Protein AF-A0A955INU6-F1 (afdb_monomer)

Foldseek 3Di:
DDDDDPPPPDDPDPPVPDDDPVNDPPPDPDDPDPVVVVVVVVVVVVVVVVVVVVVVVVVVVVVVVVVCCVVVVVPVVVCVVVVVVVVVVCCLQVDPWDDPDPPDIRDHPVRVVVVVVVVVVVD

Secondary structure (DSSP, 8-state):
-----------S--GGG---TTS----------HHHHHHHHHHHHHHHHHHHHHHHHHHHHHHHHHHHHHHTT-THHHHHHHHHHHHHHHHHHSS--EESSSS-EE--HHHHHHHHHHHHHT-

Radius of gyration: 44.36 Å; Cα contacts (8 Å, |Δi|>4): 28; chains: 1; bounding box: 90×86×99 Å

pLDDT: mean 70.66, std 16.94, range [36.72, 97.5]

Solvent-accessible surface area (backbone atoms only — not comparable to full-atom values): 7663 Å² total; per-residue (Å²): 140,78,91,80,83,79,82,76,89,74,76,93,79,62,72,90,75,58,74,54,98,78,55,75,73,84,85,68,75,76,80,84,53,64,67,61,52,52,53,51,52,52,50,53,50,52,52,53,52,50,52,50,52,52,47,51,54,50,48,52,51,53,49,53,52,49,50,50,35,58,72,70,63,52,54,50,87,68,37,50,69,51,50,51,46,50,54,50,51,48,58,68,34,68,47,76,73,42,73,79,53,100,87,44,69,48,70,18,52,64,62,51,48,53,53,51,52,52,62,62,72,74,110

Structure (mmCIF, N/CA/C/O backbone):
data_AF-A0A955INU6-F1
#
_entry.id   AF-A0A955INU6-F1
#
loop_
_atom_site.group_PDB
_atom_site.id
_atom_site.type_symbol
_atom_site.label_atom_id
_atom_site.label_alt_id
_atom_site.label_comp_id
_atom_site.label_asym_id
_atom_site.label_entity_id
_atom_site.label_seq_id
_atom_site.pdbx_PDB_ins_code
_atom_site.Cartn_x
_atom_site.Cartn_y
_atom_site.Cartn_z
_atom_site.occupancy
_atom_site.B_iso_or_equiv
_atom_site.auth_seq_id
_atom_site.auth_comp_id
_atom_site.auth_asym_id
_atom_site.auth_atom_id
_atom_site.pdbx_PDB_model_num
ATOM 1 N N . MET A 1 1 ? 37.915 71.929 -56.904 1.00 39.12 1 MET A N 1
ATOM 2 C CA . MET A 1 1 ? 36.498 71.712 -57.283 1.00 39.12 1 MET A CA 1
ATOM 3 C C . MET A 1 1 ? 36.412 70.322 -57.883 1.00 39.12 1 MET A C 1
ATOM 5 O O . MET A 1 1 ? 37.183 70.073 -58.790 1.00 39.12 1 MET A O 1
ATOM 9 N N . MET A 1 2 ? 35.619 69.360 -57.429 1.00 37.72 2 MET A N 1
ATOM 10 C CA . MET A 1 2 ? 34.566 69.300 -56.415 1.00 37.72 2 MET A CA 1
ATOM 11 C C . MET A 1 2 ? 34.681 67.928 -55.733 1.00 37.72 2 MET A C 1
ATOM 13 O O . MET A 1 2 ? 34.894 66.924 -56.405 1.00 37.72 2 MET A O 1
ATOM 17 N N . MET A 1 3 ? 34.557 67.906 -54.406 1.00 40.44 3 MET A N 1
ATOM 18 C CA . MET A 1 3 ? 34.288 66.695 -53.635 1.00 40.44 3 MET A CA 1
ATOM 19 C C . MET A 1 3 ? 32.858 66.241 -53.952 1.00 40.44 3 MET A C 1
ATOM 21 O O . MET A 1 3 ? 31.938 67.045 -53.817 1.00 40.44 3 MET A O 1
ATOM 25 N N . SER A 1 4 ? 32.672 64.980 -54.341 1.00 39.75 4 SER A N 1
ATOM 26 C CA . SER A 1 4 ? 31.367 64.322 -54.269 1.00 39.75 4 SER A CA 1
ATOM 27 C C . SER A 1 4 ? 31.479 63.233 -53.217 1.00 39.75 4 SER A C 1
ATOM 29 O O . SER A 1 4 ? 32.146 62.219 -53.417 1.0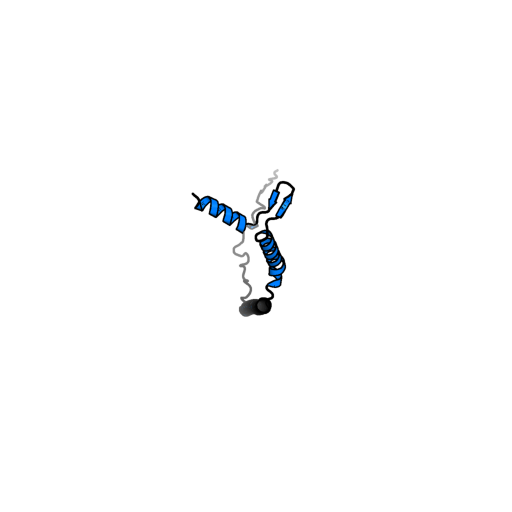0 39.75 4 SER A O 1
ATOM 31 N N . ALA A 1 5 ? 30.910 63.516 -52.050 1.00 48.31 5 ALA A N 1
ATOM 32 C CA . ALA A 1 5 ? 30.707 62.540 -51.004 1.00 48.31 5 ALA A CA 1
ATOM 33 C C . ALA A 1 5 ? 29.534 61.649 -51.423 1.00 48.31 5 ALA A C 1
ATOM 35 O O . ALA A 1 5 ? 28.376 62.056 -51.333 1.00 48.31 5 ALA A O 1
ATOM 36 N N . GLU A 1 6 ? 29.826 60.439 -51.893 1.00 41.62 6 GLU A N 1
ATOM 37 C CA . GLU A 1 6 ? 28.806 59.403 -52.008 1.00 41.62 6 GLU A CA 1
ATOM 38 C C . GLU A 1 6 ? 28.564 58.804 -50.622 1.00 41.62 6 GLU A C 1
ATOM 40 O O . GLU A 1 6 ? 29.267 57.913 -50.144 1.00 41.62 6 GLU A O 1
ATOM 45 N N . HIS A 1 7 ? 27.543 59.342 -49.958 1.00 48.81 7 HIS A N 1
ATOM 46 C CA . HIS A 1 7 ? 26.860 58.687 -48.853 1.00 48.81 7 HIS A CA 1
ATOM 47 C C . HIS A 1 7 ? 26.129 57.446 -49.380 1.00 48.81 7 HIS A C 1
ATOM 49 O O . HIS A 1 7 ? 24.943 57.483 -49.701 1.00 48.81 7 HIS A O 1
ATOM 55 N N . GLY A 1 8 ? 26.850 56.329 -49.460 1.00 36.72 8 GLY A N 1
ATOM 56 C CA . GLY A 1 8 ? 26.266 55.005 -49.625 1.00 36.72 8 GLY A CA 1
ATOM 57 C C . GLY A 1 8 ? 25.732 54.491 -48.292 1.00 36.72 8 GLY A C 1
ATOM 58 O O . GLY A 1 8 ? 26.416 53.757 -47.585 1.00 36.72 8 GLY A O 1
ATOM 59 N N . HIS A 1 9 ? 24.505 54.875 -47.937 1.00 50.53 9 HIS A N 1
ATOM 60 C CA . HIS A 1 9 ? 23.716 54.124 -46.963 1.00 50.53 9 HIS A CA 1
ATOM 61 C C . HIS A 1 9 ? 23.392 52.754 -47.570 1.00 50.53 9 HIS A C 1
ATOM 63 O O . HIS A 1 9 ? 22.546 52.649 -48.453 1.00 50.53 9 HIS A O 1
ATOM 69 N N . GLY A 1 10 ? 24.084 51.711 -47.117 1.00 40.97 10 GLY A N 1
ATOM 70 C CA . GLY A 1 10 ? 23.927 50.355 -47.637 1.00 40.97 10 GLY A CA 1
ATOM 71 C C . GLY A 1 10 ? 24.031 49.303 -46.543 1.00 40.97 10 GLY A C 1
ATOM 72 O O . GLY A 1 10 ? 24.990 48.549 -46.515 1.00 40.97 10 GLY A O 1
ATOM 73 N N . GLY A 1 11 ? 23.051 49.293 -45.636 1.00 41.78 11 GLY A N 1
ATOM 74 C CA . GLY A 1 11 ? 22.561 48.091 -44.951 1.00 41.78 11 GLY A CA 1
ATOM 75 C C . GLY A 1 11 ? 23.590 47.143 -44.330 1.00 41.78 11 GLY A C 1
ATOM 76 O O . GLY A 1 11 ? 23.740 46.014 -44.785 1.00 41.78 11 GLY A O 1
ATOM 77 N N . HIS A 1 12 ? 24.193 47.536 -43.208 1.00 51.09 12 HIS A N 1
ATOM 78 C CA . HIS A 1 12 ? 24.586 46.557 -42.194 1.00 51.09 12 HIS A CA 1
ATOM 79 C C . HIS A 1 12 ? 23.296 46.038 -41.539 1.00 51.09 12 HIS A C 1
ATOM 81 O O . HIS A 1 12 ? 22.743 46.726 -40.682 1.00 51.09 12 HIS A O 1
ATOM 87 N N . GLY A 1 13 ? 22.756 44.894 -41.972 1.00 50.97 13 GLY A N 1
ATOM 88 C CA . GLY A 1 13 ? 21.489 44.429 -41.388 1.00 50.97 13 GLY A CA 1
ATOM 89 C C . GLY A 1 13 ? 21.003 43.013 -41.680 1.00 50.97 13 GLY A C 1
ATOM 90 O O . GLY A 1 13 ? 20.335 42.457 -40.817 1.00 50.97 13 GLY A O 1
ATOM 91 N N . ASP A 1 14 ? 21.337 42.389 -42.817 1.00 53.88 14 ASP A N 1
ATOM 92 C CA . ASP A 1 14 ? 20.529 41.239 -43.280 1.00 53.88 14 ASP A CA 1
ATOM 93 C C . ASP A 1 14 ? 21.336 39.970 -43.621 1.00 53.88 14 ASP A C 1
ATOM 95 O O . ASP A 1 14 ? 20.841 39.073 -44.305 1.00 53.88 14 ASP A O 1
ATOM 99 N N . GLU A 1 15 ? 22.580 39.849 -43.148 1.00 54.66 15 GLU A N 1
ATOM 100 C CA . GLU A 1 15 ? 23.398 38.644 -43.392 1.00 54.66 15 GLU A CA 1
ATOM 101 C C . GLU A 1 15 ? 22.849 37.396 -42.684 1.00 54.66 15 GLU A C 1
ATOM 103 O O . GLU A 1 15 ? 23.055 36.279 -43.147 1.00 54.66 15 GLU A O 1
ATOM 108 N N . TRP A 1 16 ? 22.072 37.568 -41.612 1.00 56.28 16 TRP A N 1
ATOM 109 C CA . TRP A 1 16 ? 21.497 36.459 -40.844 1.00 56.28 16 TRP A CA 1
ATOM 110 C C . TRP A 1 16 ? 20.389 35.680 -41.571 1.00 56.28 16 TRP A C 1
ATOM 112 O O . TRP A 1 16 ? 20.058 34.574 -41.156 1.00 56.28 16 TRP A O 1
ATOM 122 N N . PHE A 1 17 ? 19.818 36.236 -42.645 1.00 57.00 17 PHE A N 1
ATOM 123 C CA . PHE A 1 17 ? 18.794 35.567 -43.458 1.00 57.00 17 PHE A CA 1
ATOM 124 C C . PHE A 1 17 ? 19.317 35.017 -44.785 1.00 57.00 17 PHE A C 1
ATOM 126 O O . PHE A 1 17 ? 18.587 34.326 -45.498 1.00 57.00 17 PHE A O 1
ATOM 133 N N . ARG A 1 18 ? 20.555 35.346 -45.163 1.00 55.91 18 ARG A N 1
ATOM 134 C CA . ARG A 1 18 ? 21.127 34.943 -46.446 1.00 55.91 18 ARG A CA 1
ATOM 135 C C . ARG A 1 18 ? 22.070 33.771 -46.247 1.00 55.91 18 ARG A C 1
ATOM 137 O O . ARG A 1 18 ? 23.282 33.932 -46.289 1.00 55.91 18 ARG A O 1
ATOM 144 N N . HIS A 1 19 ? 21.490 32.585 -46.107 1.00 58.00 19 HIS A N 1
ATOM 145 C CA . HIS A 1 19 ? 22.245 31.367 -46.354 1.00 58.00 19 HIS A CA 1
ATOM 146 C C . HIS A 1 19 ? 22.499 31.247 -47.857 1.00 58.00 19 HIS A C 1
ATOM 148 O O . HIS A 1 19 ? 21.558 31.239 -48.657 1.00 58.00 19 HIS A O 1
ATOM 154 N N . SER A 1 20 ? 23.765 31.203 -48.271 1.00 55.44 20 SER A N 1
ATOM 155 C CA . SER A 1 20 ? 24.092 30.843 -49.649 1.00 55.44 20 SER A CA 1
ATOM 156 C C . SER A 1 20 ? 23.676 29.386 -49.879 1.00 55.44 20 SER A C 1
ATOM 158 O O . SER A 1 20 ? 23.673 28.589 -48.947 1.00 55.44 20 SER A O 1
ATOM 160 N N . ALA A 1 21 ? 23.350 28.978 -51.108 1.00 54.47 21 ALA A N 1
ATOM 161 C CA . ALA A 1 21 ? 23.076 27.561 -51.401 1.00 54.47 21 ALA A CA 1
ATOM 162 C C . ALA A 1 21 ? 24.288 26.632 -51.120 1.00 54.47 21 ALA A C 1
ATOM 164 O O . ALA A 1 21 ? 24.169 25.413 -51.216 1.00 54.47 21 ALA A O 1
ATOM 165 N N . SER A 1 22 ? 25.448 27.214 -50.792 1.00 55.78 22 SER A N 1
ATOM 166 C CA . SER A 1 22 ? 26.667 26.552 -50.323 1.00 55.78 22 SER A CA 1
ATOM 167 C C . SER A 1 22 ? 26.848 26.554 -48.800 1.00 55.78 22 SER A C 1
ATOM 169 O O . SER A 1 22 ? 27.832 25.986 -48.324 1.00 55.78 22 SER A O 1
ATOM 171 N N . ASP A 1 23 ? 25.946 27.170 -48.031 1.00 54.72 23 ASP A N 1
ATOM 172 C CA . ASP A 1 23 ? 25.969 27.089 -46.572 1.00 54.72 23 ASP A CA 1
ATOM 173 C C . ASP A 1 23 ? 25.809 25.626 -46.186 1.00 54.72 23 ASP A C 1
ATOM 175 O O . ASP A 1 23 ? 24.876 24.957 -46.631 1.00 54.72 23 ASP A O 1
ATOM 179 N N . ALA A 1 24 ? 26.800 25.131 -45.441 1.00 56.59 24 ALA A N 1
ATOM 180 C CA . ALA A 1 24 ? 27.043 23.721 -45.196 1.00 56.59 24 ALA A CA 1
ATOM 181 C C . ALA A 1 24 ? 25.734 22.951 -45.010 1.00 56.59 24 ALA A C 1
ATOM 183 O O . ALA A 1 24 ? 25.064 23.074 -43.983 1.00 56.59 24 ALA A O 1
ATOM 184 N N . VAL A 1 25 ? 25.394 22.126 -46.007 1.00 55.66 25 VAL A N 1
ATOM 185 C CA . VAL A 1 25 ? 24.423 21.051 -45.822 1.00 55.66 25 VAL A CA 1
ATOM 186 C C . VAL A 1 25 ? 24.842 20.358 -44.534 1.00 55.66 25 VAL A C 1
ATOM 188 O O . VAL A 1 25 ? 25.993 19.934 -44.407 1.00 55.66 25 VAL A O 1
ATOM 191 N N . GLN A 1 26 ? 23.944 20.320 -43.553 1.00 57.66 26 GLN A N 1
ATOM 192 C CA . GLN A 1 26 ? 24.151 19.635 -42.287 1.00 57.66 26 GLN A CA 1
ATOM 193 C C . GLN A 1 26 ? 24.316 18.133 -42.584 1.00 57.66 26 GLN A C 1
ATOM 195 O O . GLN A 1 26 ? 23.370 17.359 -42.526 1.00 57.66 26 GLN A O 1
ATOM 200 N N . LEU A 1 27 ? 25.524 17.728 -42.983 1.00 55.09 27 LEU A N 1
ATOM 201 C CA . LEU A 1 27 ? 25.857 16.412 -43.546 1.00 55.09 27 LEU A CA 1
ATOM 202 C C . LEU A 1 27 ? 26.174 15.365 -42.474 1.00 55.09 27 LEU A C 1
ATOM 204 O O . LEU A 1 27 ? 26.813 14.356 -42.750 1.00 55.09 27 LEU A O 1
ATOM 208 N N . SER A 1 28 ? 25.739 15.586 -41.239 1.00 54.88 28 SER A N 1
ATOM 209 C CA . SER A 1 28 ? 25.966 14.640 -40.154 1.00 54.88 28 SER A CA 1
ATOM 210 C C . SER A 1 28 ? 24.748 14.606 -39.246 1.00 54.88 28 SER A C 1
ATOM 212 O O . SER A 1 28 ? 24.644 15.329 -38.255 1.00 54.88 28 SER A O 1
ATOM 214 N N . HIS A 1 29 ? 23.792 13.754 -39.601 1.00 60.31 29 HIS A N 1
ATOM 215 C CA . HIS A 1 29 ? 23.043 13.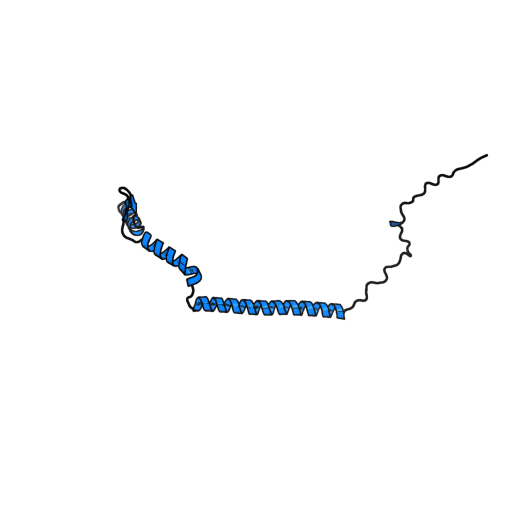063 -38.565 1.00 60.31 29 HIS A CA 1
ATOM 216 C C . HIS A 1 29 ? 23.999 12.009 -38.013 1.00 60.31 29 HIS A C 1
ATOM 218 O O . HIS A 1 29 ? 24.513 11.199 -38.782 1.00 60.31 29 HIS A O 1
ATOM 224 N N . GLY A 1 30 ? 24.302 12.084 -36.713 1.00 63.00 30 GLY A N 1
ATOM 225 C CA . GLY A 1 30 ? 25.184 11.124 -36.054 1.00 63.00 30 GLY A CA 1
ATOM 226 C C . GLY A 1 30 ? 24.816 9.693 -36.447 1.00 63.00 30 GLY A C 1
ATOM 227 O O . GLY A 1 30 ? 23.635 9.360 -36.557 1.00 63.00 30 GLY A O 1
ATOM 228 N N . GLU A 1 31 ? 25.836 8.883 -36.720 1.00 70.88 31 GLU A N 1
ATOM 229 C CA . GLU A 1 31 ? 25.692 7.529 -37.246 1.00 70.88 31 GLU A CA 1
ATOM 230 C C . GLU A 1 31 ? 24.702 6.724 -36.386 1.00 70.88 31 GLU A C 1
ATOM 232 O O . GLU A 1 31 ? 24.828 6.660 -35.160 1.00 70.88 31 GLU A O 1
ATOM 237 N N . PHE A 1 32 ? 23.665 6.161 -37.013 1.00 76.69 32 PHE A N 1
ATOM 238 C CA . PHE A 1 32 ? 22.606 5.444 -36.306 1.00 76.69 32 PHE A CA 1
ATOM 239 C C . PHE A 1 32 ? 23.179 4.197 -35.618 1.00 76.69 32 PHE A C 1
ATOM 241 O O . PHE A 1 32 ? 23.398 3.159 -36.243 1.00 76.69 32 PHE A O 1
ATOM 248 N N . ASN A 1 33 ? 23.413 4.288 -34.308 1.00 83.44 33 ASN A N 1
ATOM 249 C CA . ASN A 1 33 ? 23.953 3.187 -33.519 1.00 83.44 33 ASN A CA 1
ATOM 250 C C . ASN A 1 33 ? 22.825 2.297 -32.980 1.00 83.44 33 ASN A C 1
ATOM 252 O O . ASN A 1 33 ? 22.398 2.418 -31.828 1.00 83.44 33 ASN A O 1
ATOM 256 N N . ALA A 1 34 ? 22.359 1.380 -33.828 1.00 86.00 34 ALA A N 1
ATOM 257 C CA . ALA A 1 34 ? 21.307 0.421 -33.496 1.00 86.00 34 ALA A CA 1
ATOM 258 C C . ALA A 1 34 ? 21.614 -0.387 -32.220 1.00 86.00 34 ALA A C 1
ATOM 260 O O . ALA A 1 34 ? 20.722 -0.617 -31.405 1.00 86.00 34 ALA A O 1
ATOM 261 N N . PHE A 1 35 ? 22.877 -0.778 -32.016 1.00 89.88 35 PHE A N 1
ATOM 262 C CA . PHE A 1 35 ? 23.298 -1.550 -30.844 1.00 89.88 35 PHE A CA 1
ATOM 263 C C . PHE A 1 35 ? 23.258 -0.724 -29.558 1.00 89.88 35 PHE A C 1
ATOM 265 O O . PHE A 1 35 ? 22.812 -1.225 -28.527 1.00 89.88 35 PHE A O 1
ATOM 272 N N . GLY A 1 36 ? 23.666 0.546 -29.616 1.00 89.00 36 GLY A N 1
ATOM 273 C CA . GLY A 1 36 ? 23.573 1.471 -28.486 1.00 89.00 36 GLY A CA 1
ATOM 274 C C . GLY A 1 36 ? 22.124 1.726 -28.075 1.00 89.00 36 GLY A C 1
ATOM 275 O O . GLY A 1 36 ? 21.795 1.670 -26.890 1.00 89.00 36 GLY A O 1
ATOM 276 N N . ILE A 1 37 ? 21.238 1.917 -29.056 1.00 89.81 37 ILE A N 1
ATOM 277 C CA . ILE A 1 37 ? 19.799 2.103 -28.821 1.00 89.81 37 ILE A CA 1
ATOM 278 C C . ILE A 1 37 ? 19.181 0.830 -28.232 1.00 89.81 37 ILE A C 1
ATOM 280 O O . ILE A 1 37 ? 18.492 0.895 -27.215 1.00 89.81 37 ILE A O 1
ATOM 284 N N . ALA A 1 38 ? 19.457 -0.337 -28.820 1.00 92.69 38 ALA A N 1
ATOM 285 C CA . ALA A 1 38 ? 18.948 -1.613 -28.325 1.00 92.69 38 ALA A CA 1
ATOM 286 C C . ALA A 1 38 ? 19.443 -1.914 -26.899 1.00 92.69 3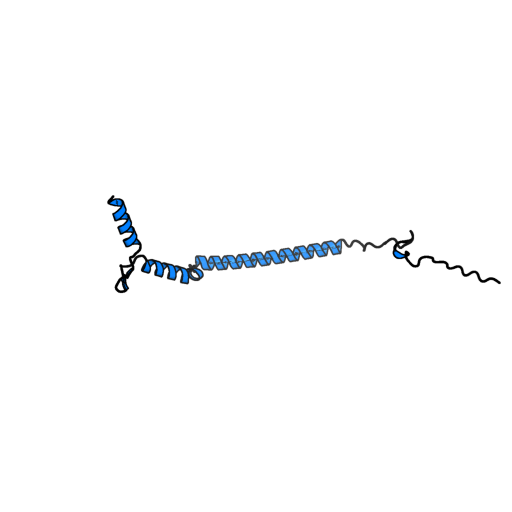8 ALA A C 1
ATOM 288 O O . ALA A 1 38 ? 18.649 -2.294 -26.041 1.00 92.69 38 ALA A O 1
ATOM 289 N N . GLY A 1 39 ? 20.730 -1.688 -26.618 1.00 95.31 39 GLY A N 1
ATOM 290 C CA . GLY A 1 39 ? 21.313 -1.875 -25.288 1.00 95.31 39 GLY A CA 1
ATOM 291 C C . GLY A 1 39 ? 20.705 -0.945 -24.238 1.00 95.31 39 GLY A C 1
ATOM 292 O O . GLY A 1 39 ? 20.380 -1.387 -23.133 1.00 95.31 39 GLY A O 1
ATOM 293 N N . PHE A 1 40 ? 20.476 0.322 -24.590 1.00 94.69 40 PHE A N 1
ATOM 294 C CA . PHE A 1 40 ? 19.784 1.270 -23.719 1.00 94.69 40 PHE A CA 1
ATOM 295 C C . PHE A 1 40 ? 18.350 0.817 -23.413 1.00 94.69 40 PHE A C 1
ATOM 297 O O . PHE A 1 40 ? 17.967 0.744 -22.245 1.00 94.69 40 PHE A O 1
ATOM 304 N N . LEU A 1 41 ? 17.578 0.440 -24.437 1.00 95.88 41 LEU A N 1
ATOM 305 C CA . LEU A 1 41 ? 16.201 -0.029 -24.265 1.00 95.88 41 LEU A CA 1
ATOM 306 C C . LEU A 1 41 ? 16.129 -1.278 -23.380 1.00 95.88 41 LEU A C 1
ATOM 308 O O . LEU A 1 41 ? 15.322 -1.324 -22.453 1.00 95.88 41 LEU A O 1
ATOM 312 N N . LEU A 1 42 ? 17.006 -2.260 -23.607 1.00 96.94 42 LEU A N 1
ATOM 313 C CA . LEU A 1 42 ? 17.082 -3.465 -22.776 1.00 96.94 42 LEU A CA 1
ATOM 314 C C . LEU A 1 42 ? 17.425 -3.139 -21.321 1.00 96.94 42 LEU A C 1
ATOM 316 O O . LEU A 1 42 ? 16.837 -3.717 -20.409 1.00 96.94 42 LEU A O 1
ATOM 320 N N . THR A 1 43 ? 18.327 -2.183 -21.097 1.00 96.62 43 THR A N 1
ATOM 321 C CA . THR A 1 43 ? 18.705 -1.741 -19.750 1.00 96.62 43 THR A CA 1
ATOM 322 C C . THR A 1 43 ? 17.523 -1.103 -19.025 1.00 96.62 43 THR A C 1
ATOM 324 O O . THR A 1 43 ? 17.232 -1.463 -17.885 1.00 96.62 43 THR A O 1
ATOM 327 N N . VAL A 1 44 ? 16.794 -0.202 -19.689 1.00 96.50 44 VAL A N 1
ATOM 328 C CA . VAL A 1 44 ? 15.601 0.438 -19.114 1.00 96.50 44 VAL A CA 1
ATOM 329 C C . VAL A 1 44 ? 14.536 -0.606 -18.781 1.00 96.50 44 VAL A C 1
ATOM 331 O O . VAL A 1 44 ? 13.999 -0.598 -17.674 1.00 96.50 44 VAL A O 1
ATOM 334 N N . ILE A 1 45 ? 14.274 -1.547 -19.693 1.00 97.00 45 ILE A N 1
ATOM 335 C CA . ILE A 1 45 ? 13.317 -2.639 -19.469 1.00 97.00 45 ILE A CA 1
ATOM 336 C C . ILE A 1 45 ? 13.728 -3.471 -18.250 1.00 97.00 45 ILE A C 1
ATOM 338 O O . ILE A 1 45 ? 12.898 -3.721 -17.377 1.00 97.00 45 ILE A O 1
ATOM 342 N N . ALA A 1 46 ? 15.000 -3.862 -18.155 1.00 96.69 46 ALA A N 1
ATOM 343 C CA . ALA A 1 46 ? 15.507 -4.657 -17.042 1.00 96.69 46 ALA A CA 1
ATOM 344 C C . ALA A 1 46 ? 15.367 -3.930 -15.694 1.00 96.69 46 ALA A C 1
ATOM 346 O O . ALA A 1 46 ? 14.968 -4.545 -14.703 1.00 96.69 46 ALA A O 1
ATOM 347 N N . ILE A 1 47 ? 15.639 -2.622 -15.652 1.00 97.50 47 ILE A N 1
ATOM 348 C CA . ILE A 1 47 ? 15.474 -1.802 -14.444 1.00 97.50 47 ILE A CA 1
ATOM 349 C C . ILE A 1 47 ? 14.004 -1.747 -14.031 1.00 97.50 47 ILE A C 1
ATOM 351 O O . ILE A 1 47 ? 13.685 -2.020 -12.874 1.00 97.50 47 ILE A O 1
ATOM 355 N N . VAL A 1 48 ? 13.101 -1.440 -14.967 1.00 97.06 48 VAL A N 1
ATOM 356 C CA . VAL A 1 48 ? 11.663 -1.354 -14.680 1.00 97.06 48 VAL A CA 1
ATOM 357 C C . VAL A 1 48 ? 11.138 -2.694 -14.169 1.00 97.06 48 VAL A C 1
ATOM 359 O O . VAL A 1 48 ? 10.479 -2.735 -13.133 1.00 97.06 48 VAL A O 1
ATOM 362 N N . PHE A 1 49 ? 11.491 -3.801 -14.827 1.00 96.88 49 PHE A N 1
ATOM 363 C CA . PHE A 1 49 ? 11.116 -5.137 -14.361 1.00 96.88 49 PHE A CA 1
ATOM 364 C C . PHE A 1 49 ? 11.661 -5.440 -12.965 1.00 96.88 49 PHE A C 1
ATOM 366 O O . PHE A 1 49 ? 10.930 -5.961 -12.127 1.00 96.88 49 PHE A O 1
ATOM 373 N N . SER A 1 50 ? 12.912 -5.075 -12.686 1.00 95.06 50 SER A N 1
ATOM 374 C CA . SER A 1 50 ? 13.520 -5.286 -11.368 1.00 95.06 50 SER A CA 1
ATOM 375 C C . SER A 1 50 ? 12.776 -4.517 -10.275 1.00 95.06 50 SER A C 1
ATOM 377 O O . SER A 1 50 ? 12.491 -5.075 -9.217 1.00 95.06 50 SER A O 1
ATOM 379 N N . ILE A 1 51 ? 12.391 -3.265 -10.544 1.00 95.81 51 ILE A N 1
ATOM 380 C CA . ILE A 1 51 ? 11.586 -2.453 -9.621 1.00 95.81 51 ILE A CA 1
ATOM 381 C C . ILE A 1 51 ? 10.229 -3.113 -9.375 1.00 95.81 51 ILE A C 1
ATOM 383 O O . ILE A 1 51 ? 9.813 -3.226 -8.224 1.00 95.81 51 ILE A O 1
ATOM 387 N N . VAL A 1 52 ? 9.556 -3.591 -10.425 1.00 94.88 52 VAL A N 1
ATOM 388 C CA . VAL A 1 52 ? 8.260 -4.275 -10.299 1.00 94.88 52 VAL A CA 1
ATOM 389 C C . VAL A 1 52 ? 8.389 -5.547 -9.463 1.00 94.88 52 VAL A C 1
ATOM 391 O O . VAL A 1 52 ? 7.576 -5.765 -8.570 1.00 94.88 52 VAL A O 1
ATOM 394 N N . VAL A 1 53 ? 9.420 -6.364 -9.688 1.00 94.75 53 VAL A N 1
ATOM 395 C CA . VAL A 1 53 ? 9.658 -7.587 -8.905 1.00 94.75 53 VAL A CA 1
ATOM 396 C C . VAL A 1 53 ? 9.879 -7.261 -7.428 1.00 94.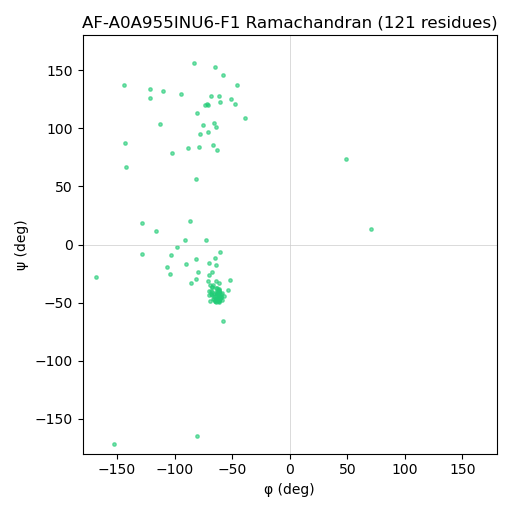75 53 VAL A C 1
ATOM 398 O O . VAL A 1 53 ? 9.259 -7.882 -6.565 1.00 94.75 53 VAL A O 1
ATOM 401 N N . VAL A 1 54 ? 10.715 -6.263 -7.124 1.00 93.75 54 VAL A N 1
ATOM 402 C CA . VAL A 1 54 ? 10.959 -5.819 -5.742 1.00 93.75 54 VAL A CA 1
ATOM 403 C C . VAL A 1 54 ? 9.681 -5.272 -5.112 1.00 93.75 54 VAL A C 1
ATOM 405 O O . VAL A 1 54 ? 9.375 -5.599 -3.967 1.00 93.75 54 VAL A O 1
ATOM 408 N N . PHE A 1 55 ? 8.911 -4.480 -5.857 1.00 93.88 55 PHE A N 1
ATOM 409 C CA . PHE A 1 55 ? 7.653 -3.917 -5.389 1.00 93.88 55 PHE A CA 1
ATOM 410 C C . PHE A 1 55 ? 6.626 -5.008 -5.082 1.00 93.88 55 PHE A C 1
ATOM 412 O O . PHE A 1 55 ? 6.053 -5.011 -3.999 1.00 93.88 55 PHE A O 1
ATOM 419 N N . VAL A 1 56 ? 6.443 -5.982 -5.976 1.00 92.12 56 VAL A N 1
ATOM 420 C CA . VAL A 1 56 ? 5.538 -7.120 -5.756 1.00 92.12 56 VAL A CA 1
ATOM 421 C C . VAL A 1 56 ? 5.990 -7.953 -4.558 1.00 92.12 56 VAL A C 1
ATOM 423 O O . VAL A 1 56 ? 5.165 -8.302 -3.718 1.00 92.12 56 VAL A O 1
ATOM 426 N N . ALA A 1 57 ? 7.289 -8.230 -4.417 1.00 89.81 57 ALA A N 1
ATOM 427 C CA . ALA A 1 57 ? 7.812 -8.944 -3.253 1.00 89.81 57 ALA A CA 1
ATOM 428 C C . ALA A 1 57 ? 7.565 -8.174 -1.943 1.00 89.81 57 ALA A C 1
ATOM 430 O O . ALA A 1 57 ? 7.192 -8.770 -0.931 1.00 89.81 57 ALA A O 1
ATOM 431 N N . TRP A 1 58 ? 7.736 -6.849 -1.962 1.00 91.38 58 TRP A N 1
ATOM 432 C CA . TRP A 1 58 ? 7.462 -5.984 -0.818 1.00 91.38 58 TRP A CA 1
ATOM 433 C C . TRP A 1 58 ? 5.970 -5.945 -0.469 1.00 91.38 58 TRP A C 1
ATOM 435 O O . TRP A 1 58 ? 5.623 -6.139 0.696 1.00 91.38 58 TRP A O 1
ATOM 445 N N . VAL A 1 59 ? 5.090 -5.774 -1.462 1.00 85.50 59 VAL A N 1
ATOM 446 C CA . VAL A 1 59 ? 3.632 -5.787 -1.272 1.00 85.50 59 VAL A CA 1
ATOM 447 C C . VAL A 1 59 ? 3.178 -7.138 -0.739 1.00 85.50 59 VAL A C 1
ATOM 449 O O . VAL A 1 59 ? 2.472 -7.175 0.261 1.00 85.50 59 VAL A O 1
ATOM 452 N N . ASN A 1 60 ? 3.630 -8.247 -1.325 1.00 82.94 60 ASN A N 1
ATOM 453 C CA . ASN A 1 60 ? 3.275 -9.584 -0.849 1.00 82.94 60 ASN A CA 1
ATOM 454 C C . ASN A 1 60 ? 3.707 -9.789 0.606 1.00 82.94 60 ASN A C 1
ATOM 456 O O . ASN A 1 60 ? 2.932 -10.293 1.411 1.00 82.94 60 ASN A O 1
ATOM 460 N N . ARG A 1 61 ? 4.907 -9.331 0.983 1.00 79.88 61 ARG A N 1
ATOM 461 C CA . ARG A 1 61 ? 5.364 -9.376 2.378 1.00 79.88 61 ARG A CA 1
ATOM 462 C C . ARG A 1 61 ? 4.502 -8.511 3.303 1.00 79.88 61 ARG A C 1
ATOM 464 O O . ARG A 1 61 ? 4.218 -8.934 4.421 1.00 79.88 61 ARG A O 1
ATOM 471 N N . ALA A 1 62 ? 4.107 -7.315 2.870 1.00 76.31 62 ALA A N 1
ATOM 472 C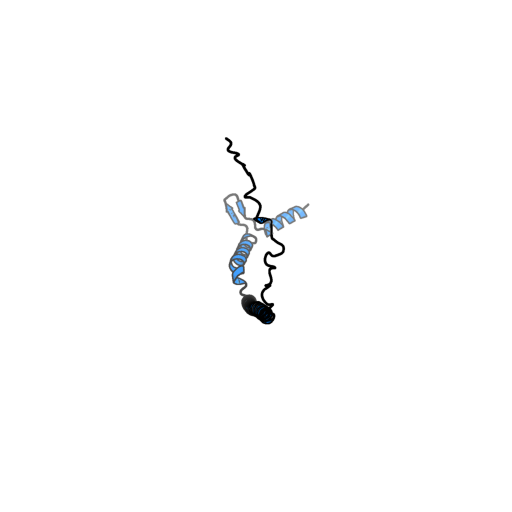 CA . ALA A 1 62 ? 3.256 -6.418 3.649 1.00 76.31 62 ALA A CA 1
ATOM 473 C C . ALA A 1 62 ? 1.838 -6.985 3.826 1.00 76.31 62 ALA A C 1
ATOM 475 O O . ALA A 1 62 ? 1.301 -6.944 4.932 1.00 76.31 62 ALA A O 1
ATOM 476 N N . VAL A 1 63 ? 1.274 -7.577 2.770 1.00 77.31 63 VAL A N 1
ATOM 477 C CA . VAL A 1 63 ? -0.023 -8.262 2.802 1.00 77.31 63 VAL A CA 1
ATOM 478 C C . VAL A 1 63 ? 0.046 -9.480 3.713 1.00 77.31 63 VAL A C 1
ATOM 480 O O . VAL A 1 63 ? -0.766 -9.571 4.619 1.00 77.31 63 VAL A O 1
ATOM 483 N N . SER A 1 64 ? 1.052 -10.352 3.590 1.00 73.44 64 SER A N 1
ATOM 484 C CA . SER A 1 64 ? 1.198 -11.493 4.506 1.00 73.44 64 SER A CA 1
ATOM 485 C C . SER A 1 64 ? 1.399 -11.062 5.962 1.00 73.44 64 SER A C 1
ATOM 487 O O . SER A 1 64 ? 0.931 -11.739 6.871 1.00 73.44 64 SER A O 1
ATOM 489 N N . ALA A 1 65 ? 2.063 -9.929 6.213 1.00 68.75 65 ALA A N 1
ATOM 490 C CA . ALA A 1 65 ? 2.172 -9.370 7.559 1.00 68.75 65 ALA A CA 1
ATOM 491 C C . ALA A 1 65 ? 0.822 -8.843 8.079 1.00 68.75 65 ALA A C 1
ATOM 493 O O . ALA A 1 65 ? 0.494 -9.061 9.242 1.00 68.75 65 ALA A O 1
ATOM 494 N N . GLN A 1 66 ? 0.015 -8.195 7.233 1.00 62.25 66 GLN A N 1
ATOM 495 C CA . GLN A 1 66 ? -1.345 -7.777 7.588 1.00 62.25 66 GLN A CA 1
ATOM 496 C C . GLN A 1 66 ? -2.291 -8.965 7.775 1.00 62.25 66 GLN A C 1
ATOM 498 O O . GLN A 1 66 ? -3.047 -8.987 8.739 1.00 62.25 66 GLN A O 1
ATOM 503 N N . GLU A 1 67 ? -2.233 -9.972 6.911 1.00 60.28 67 GLU A N 1
ATOM 504 C CA . GLU A 1 67 ? -2.996 -11.210 7.051 1.00 60.28 67 GLU A CA 1
ATOM 505 C C . GLU A 1 67 ? -2.604 -11.949 8.329 1.00 60.28 67 GLU A C 1
ATOM 507 O O . GLU A 1 67 ? -3.485 -12.427 9.033 1.00 60.28 67 GLU A O 1
ATOM 512 N N . ALA A 1 68 ? -1.319 -11.968 8.695 1.00 58.56 68 ALA A N 1
ATOM 513 C CA . ALA A 1 68 ? -0.870 -12.504 9.977 1.00 58.56 68 ALA A CA 1
ATOM 514 C C . ALA A 1 68 ? -1.420 -11.701 11.169 1.00 58.56 68 ALA A C 1
ATOM 516 O O . ALA A 1 68 ? -1.800 -12.298 12.170 1.00 58.56 68 ALA A O 1
ATOM 517 N N . ILE A 1 69 ? -1.525 -10.371 11.069 1.00 56.06 69 ILE A N 1
ATOM 518 C CA . ILE A 1 69 ? -2.150 -9.512 12.093 1.00 56.06 69 ILE A CA 1
ATOM 519 C C . ILE A 1 69 ? -3.657 -9.805 12.207 1.00 56.06 69 ILE A C 1
ATOM 521 O O . ILE A 1 69 ? -4.182 -9.942 13.312 1.00 56.06 69 ILE A O 1
ATOM 525 N N . VAL A 1 70 ? -4.352 -9.967 11.080 1.00 55.59 70 VAL A N 1
ATOM 526 C CA . VAL A 1 70 ? -5.791 -10.272 11.038 1.00 55.59 70 VAL A CA 1
ATOM 527 C C . VAL A 1 70 ? -6.077 -11.699 11.528 1.00 55.59 70 VAL A C 1
ATOM 529 O O . VAL A 1 70 ? -6.989 -11.893 12.330 1.00 55.59 70 VAL A O 1
ATOM 532 N N . GLN A 1 71 ? -5.282 -12.694 11.121 1.00 55.19 71 GLN A N 1
ATOM 533 C CA . GLN A 1 71 ? -5.411 -14.091 11.561 1.00 55.19 71 GLN A CA 1
ATOM 534 C C . GLN A 1 71 ? -4.985 -14.301 13.019 1.00 55.19 71 GLN A C 1
ATOM 536 O O . GLN A 1 71 ? -5.577 -15.130 13.703 1.00 55.19 71 GLN A O 1
ATOM 541 N N . ALA A 1 72 ? -4.016 -13.531 13.528 1.00 55.25 72 ALA A N 1
ATOM 542 C CA . ALA A 1 72 ? -3.638 -13.538 14.944 1.00 55.25 72 ALA A CA 1
ATOM 543 C C . ALA A 1 72 ? -4.677 -12.855 15.858 1.00 55.25 72 ALA A C 1
ATOM 545 O O . ALA A 1 72 ? -4.433 -12.705 17.054 1.00 55.25 72 ALA A O 1
ATOM 546 N N . GLY A 1 73 ? -5.822 -12.416 15.319 1.00 48.16 73 GLY A N 1
ATOM 547 C CA . GLY A 1 73 ? -6.869 -11.746 16.090 1.00 48.16 73 GLY A CA 1
ATOM 548 C C . GLY A 1 73 ? -6.481 -10.340 16.553 1.00 48.16 73 GLY A C 1
ATOM 549 O O . GLY A 1 73 ? -7.172 -9.757 17.385 1.00 48.16 73 GLY A O 1
ATOM 550 N N . ALA A 1 74 ? -5.408 -9.761 16.009 1.00 50.56 74 ALA A N 1
ATOM 551 C CA . ALA A 1 74 ? -4.991 -8.397 16.294 1.00 50.56 74 ALA A CA 1
ATOM 552 C C . ALA A 1 74 ? -5.796 -7.395 15.447 1.00 50.56 74 ALA A C 1
ATOM 554 O O . ALA A 1 74 ? -5.253 -6.538 14.757 1.00 50.56 74 ALA A O 1
ATOM 555 N N . THR A 1 75 ? -7.125 -7.440 15.559 1.00 49.94 75 THR A N 1
ATOM 556 C CA . THR A 1 75 ? -7.965 -6.258 15.300 1.00 49.94 75 THR A CA 1
ATOM 557 C C . THR A 1 75 ? -7.687 -5.149 16.330 1.00 49.94 75 THR A C 1
ATOM 559 O O . THR A 1 75 ? -8.061 -3.997 16.124 1.00 49.94 75 THR A O 1
ATOM 562 N N . THR A 1 76 ? -6.953 -5.461 17.404 1.00 51.00 76 THR A N 1
ATOM 563 C CA . THR A 1 76 ? -6.611 -4.614 18.555 1.00 51.00 76 THR A CA 1
ATOM 564 C C . THR A 1 76 ? -6.002 -3.253 18.209 1.00 51.00 76 THR A C 1
ATOM 566 O O . THR A 1 76 ? -6.239 -2.295 18.940 1.00 51.00 76 THR A O 1
ATOM 569 N N . THR A 1 77 ? -5.267 -3.107 17.100 1.00 50.16 77 THR A N 1
ATOM 570 C CA . THR A 1 77 ? -4.620 -1.820 16.769 1.00 50.16 77 THR A CA 1
ATOM 571 C C . THR A 1 77 ? -5.621 -0.733 16.356 1.00 50.16 77 THR A C 1
ATOM 573 O O . THR A 1 77 ? -5.359 0.444 16.580 1.00 50.16 77 THR A O 1
ATOM 576 N N . LEU A 1 78 ? -6.788 -1.109 15.821 1.00 51.94 78 LEU A N 1
ATOM 577 C CA . LEU A 1 78 ? -7.913 -0.189 15.580 1.00 51.94 78 LEU A CA 1
ATOM 578 C C . LEU A 1 78 ? -9.058 -0.392 16.584 1.00 51.94 78 LEU A C 1
ATOM 580 O O . LEU A 1 78 ? -9.880 0.500 16.775 1.00 51.94 78 LEU A O 1
ATOM 584 N N . ALA A 1 79 ? -9.101 -1.551 17.242 1.00 54.03 79 ALA A N 1
ATOM 585 C CA . ALA A 1 79 ? -10.196 -1.943 18.112 1.00 54.03 79 ALA A CA 1
ATOM 586 C C . ALA A 1 79 ? -10.020 -1.514 19.574 1.00 54.03 79 ALA A C 1
ATOM 588 O O . ALA A 1 79 ? -11.013 -1.487 20.277 1.00 54.03 79 ALA A O 1
ATOM 589 N N . GLY A 1 80 ? -8.828 -1.143 20.055 1.00 60.78 80 GLY A N 1
ATOM 590 C CA . GLY A 1 80 ? -8.667 -0.670 21.442 1.00 60.78 80 GLY A CA 1
ATOM 591 C C . GLY A 1 80 ? -9.544 0.558 21.746 1.00 60.78 80 GLY A C 1
ATOM 592 O O . GLY A 1 80 ? -10.528 0.435 22.472 1.00 60.78 80 GLY A O 1
ATOM 593 N N . PRO A 1 81 ? -9.286 1.716 21.107 1.00 61.16 81 PRO A N 1
ATOM 594 C CA . PRO A 1 81 ? -10.071 2.930 21.340 1.00 61.16 81 PRO A CA 1
ATOM 595 C C . PRO A 1 81 ? -11.522 2.803 20.861 1.00 61.16 81 PRO A C 1
ATOM 597 O O . PRO A 1 81 ? -12.435 3.351 21.474 1.00 61.16 81 PRO A O 1
ATOM 600 N N . TYR A 1 82 ? -11.747 2.077 19.760 1.00 61.62 82 TYR A N 1
ATOM 601 C CA . TYR A 1 82 ? -13.086 1.873 19.213 1.00 61.62 82 TYR A CA 1
ATOM 602 C C . TYR A 1 82 ? -13.937 0.980 20.124 1.00 61.62 82 TYR A C 1
ATOM 604 O O . TYR A 1 82 ? -15.038 1.382 20.490 1.00 61.62 82 TYR A O 1
ATOM 612 N N . ASN A 1 83 ? -13.432 -0.169 20.577 1.00 63.47 83 ASN A N 1
ATOM 613 C CA . ASN A 1 83 ? -14.174 -1.060 21.471 1.00 63.47 83 ASN A CA 1
ATOM 614 C C . ASN A 1 83 ? -14.344 -0.453 22.865 1.00 63.47 83 ASN A C 1
ATOM 616 O O . ASN A 1 83 ? -15.399 -0.635 23.462 1.00 63.47 83 ASN A O 1
ATOM 620 N N . GLU A 1 84 ? -13.361 0.300 23.371 1.00 68.69 84 GLU A N 1
ATOM 621 C CA . GLU A 1 84 ? -13.519 1.076 24.608 1.00 68.69 84 GLU A CA 1
ATOM 622 C C . GLU A 1 84 ? -14.617 2.128 24.467 1.00 68.69 84 GLU A C 1
ATOM 624 O O . GLU A 1 84 ? -15.442 2.283 25.367 1.00 68.69 84 GLU A O 1
ATOM 629 N N . SER A 1 85 ? -14.677 2.819 23.321 1.00 69.94 85 SER A N 1
ATOM 630 C CA . SER A 1 85 ? -15.765 3.753 23.058 1.00 69.94 85 SER A CA 1
ATOM 631 C C . SER A 1 85 ? -17.104 3.021 23.027 1.00 69.94 85 SER A C 1
ATOM 633 O O . SER A 1 85 ? -18.006 3.427 23.747 1.00 69.94 85 SER A O 1
ATOM 635 N N . ILE A 1 86 ? -17.230 1.910 22.294 1.00 71.62 86 ILE A N 1
ATOM 636 C CA . ILE A 1 86 ? -18.473 1.133 22.204 1.00 71.62 86 ILE A CA 1
ATOM 637 C C . ILE A 1 86 ? -18.907 0.629 23.582 1.00 71.62 86 ILE A C 1
ATOM 639 O O . ILE A 1 86 ? -20.061 0.818 23.935 1.00 71.62 86 ILE A O 1
ATOM 643 N N . ALA A 1 87 ? -17.999 0.082 24.393 1.00 69.19 87 ALA A N 1
ATOM 644 C CA . ALA A 1 87 ? -18.311 -0.369 25.749 1.00 69.19 87 ALA A CA 1
ATOM 645 C C . ALA A 1 87 ? -18.752 0.787 26.665 1.00 69.19 87 ALA A C 1
ATOM 647 O O . ALA A 1 87 ? -19.669 0.633 27.470 1.00 69.19 87 ALA A O 1
ATOM 648 N N . LYS A 1 88 ? -18.135 1.967 26.518 1.00 72.38 88 LYS A N 1
ATOM 649 C CA . LYS A 1 88 ? -18.550 3.178 27.232 1.00 72.38 88 LYS A CA 1
ATOM 650 C C . LYS A 1 88 ? -19.938 3.646 26.788 1.00 72.38 88 LYS A C 1
ATOM 652 O O . LYS A 1 88 ? -20.768 3.942 27.640 1.00 72.38 88 LYS A O 1
ATOM 657 N N . TRP A 1 89 ? -20.199 3.700 25.482 1.00 70.62 89 TRP A N 1
ATOM 658 C CA . TRP A 1 89 ? -21.506 4.069 24.931 1.00 70.62 89 TRP A CA 1
ATOM 659 C C . TRP A 1 89 ? -22.589 3.075 25.354 1.00 70.62 89 TRP A C 1
ATOM 661 O O . TRP A 1 89 ? -23.673 3.498 25.734 1.00 70.62 89 TRP A O 1
ATOM 671 N N . ASP A 1 90 ? -22.289 1.779 25.351 1.00 71.38 90 ASP A N 1
ATOM 672 C CA . ASP A 1 90 ? -23.221 0.723 25.747 1.00 71.38 90 ASP A CA 1
ATOM 673 C C . ASP A 1 90 ? -23.604 0.845 27.231 1.00 71.38 90 ASP A C 1
ATOM 675 O O . ASP A 1 90 ? -24.786 0.915 27.566 1.00 71.38 90 ASP A O 1
ATOM 679 N N . GLY A 1 91 ? -22.619 1.031 28.120 1.00 66.00 91 GLY A N 1
ATOM 680 C CA . GLY A 1 91 ? -22.876 1.282 29.543 1.00 66.00 91 GLY A CA 1
ATOM 681 C C . GLY A 1 91 ? -23.622 2.595 29.818 1.00 66.00 91 GLY A C 1
ATOM 682 O O . GLY A 1 91 ? -24.405 2.686 30.760 1.00 66.00 91 GLY A O 1
ATOM 683 N N . GLU A 1 92 ? -23.412 3.617 28.987 1.00 68.06 92 GLU A N 1
ATOM 684 C CA . GLU A 1 92 ? -24.084 4.913 29.103 1.00 68.06 92 GLU A CA 1
ATO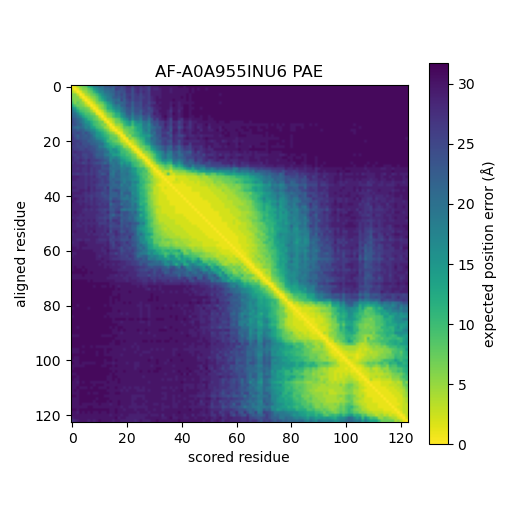M 685 C C . GLU A 1 92 ? -25.515 4.936 28.538 1.00 68.06 92 GLU A C 1
ATOM 687 O O . GLU A 1 92 ? -26.304 5.806 28.922 1.00 68.06 92 GLU A O 1
ATOM 692 N N . LEU A 1 93 ? -25.844 4.026 27.616 1.00 68.88 93 LE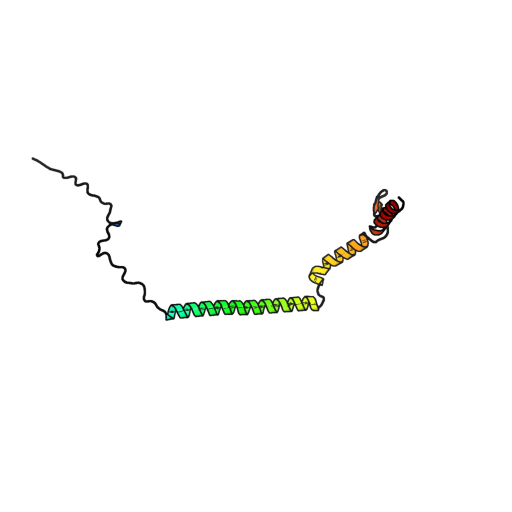U A N 1
ATOM 693 C CA . LEU A 1 93 ? -27.127 3.988 26.909 1.00 68.88 93 LEU A CA 1
ATOM 694 C C . LEU A 1 93 ? -28.077 2.900 27.423 1.00 68.88 93 LEU A C 1
ATOM 696 O O . LEU A 1 93 ? -29.283 3.079 27.272 1.00 68.88 93 LEU A O 1
ATOM 700 N N . MET A 1 94 ? -27.562 1.819 28.017 1.00 69.00 94 MET A N 1
ATOM 701 C CA . MET A 1 94 ? -28.342 0.640 28.440 1.00 69.00 94 MET A CA 1
ATOM 702 C C . MET A 1 94 ? -28.340 0.410 29.968 1.00 69.00 94 MET A C 1
ATOM 704 O O . MET A 1 94 ? -28.712 -0.664 30.431 1.00 69.00 94 MET A O 1
ATOM 708 N N . GLY A 1 95 ? -27.861 1.381 30.756 1.00 69.81 95 GLY A N 1
ATOM 709 C CA . GLY A 1 95 ? -27.778 1.288 32.222 1.00 69.81 95 GLY A CA 1
ATOM 710 C C . GLY A 1 95 ? -29.094 1.579 32.954 1.00 69.81 95 GLY A C 1
ATOM 711 O O . GLY A 1 95 ? -30.153 1.630 32.344 1.00 69.81 95 GLY A O 1
ATOM 712 N N . ASP A 1 96 ? -29.031 1.812 34.267 1.00 75.38 96 ASP A N 1
ATOM 713 C CA . ASP A 1 96 ? -30.176 2.292 35.057 1.00 75.38 96 ASP A CA 1
ATOM 714 C C . ASP A 1 96 ? -30.320 3.827 34.965 1.00 75.38 96 ASP A C 1
ATOM 716 O O . ASP A 1 96 ? -29.332 4.528 34.725 1.00 75.38 96 ASP A O 1
ATOM 720 N N . PRO A 1 97 ? -31.519 4.403 35.184 1.00 76.44 97 PRO A N 1
ATOM 721 C CA . PRO A 1 97 ? -31.693 5.850 35.255 1.00 76.44 97 PRO A CA 1
ATOM 722 C C . PRO A 1 97 ? -30.892 6.469 36.405 1.00 76.44 97 PRO A C 1
ATOM 724 O O . PRO A 1 97 ? -31.032 6.068 37.561 1.00 76.44 97 PRO A O 1
ATOM 727 N N . VAL A 1 98 ? -30.096 7.495 36.101 1.00 80.12 98 VAL A N 1
ATOM 728 C CA . VAL A 1 98 ? -29.250 8.183 37.089 1.00 80.12 98 VAL A CA 1
ATOM 729 C C . VAL A 1 98 ? -29.605 9.665 37.145 1.00 80.12 98 VAL A C 1
ATOM 731 O O . VAL A 1 98 ? -29.718 10.331 36.116 1.00 80.12 98 VAL A O 1
ATOM 734 N N . TRP A 1 99 ? -29.750 10.203 38.356 1.00 80.50 99 TRP A N 1
ATOM 735 C CA . TRP A 1 99 ? -29.877 11.644 38.581 1.00 80.50 99 TRP A CA 1
ATOM 736 C C . TRP A 1 99 ? -28.531 12.328 38.328 1.00 80.50 99 TRP A C 1
ATOM 738 O O . TRP A 1 99 ? -27.537 11.998 38.972 1.00 80.50 99 TRP A O 1
ATOM 748 N N . LEU A 1 100 ? -28.495 13.265 37.380 1.00 79.81 100 LEU A N 1
ATOM 749 C CA . LEU A 1 100 ? -27.302 14.061 37.075 1.00 79.81 100 LEU A CA 1
ATOM 750 C C . LEU A 1 100 ? -27.202 15.290 37.984 1.00 79.81 100 LEU A C 1
ATOM 752 O O . LEU A 1 100 ? -26.106 15.703 38.353 1.00 79.81 100 LEU A O 1
ATOM 756 N N . ASP A 1 101 ? -28.347 15.853 38.362 1.00 85.56 101 ASP A N 1
ATOM 757 C CA . ASP A 1 101 ? -28.470 16.951 39.315 1.00 85.56 101 ASP A CA 1
ATOM 758 C C . ASP A 1 101 ? -29.848 16.895 40.006 1.00 85.56 101 ASP A C 1
ATOM 760 O O . ASP A 1 101 ? -30.585 15.919 39.862 1.00 85.56 101 ASP A O 1
ATOM 764 N N . GLN A 1 102 ? -30.201 17.921 40.786 1.00 81.75 102 GLN A N 1
ATOM 765 C CA . GLN A 1 102 ? -31.472 17.968 41.525 1.00 81.75 102 GLN A CA 1
ATOM 766 C C . GLN A 1 102 ? -32.725 17.989 40.631 1.00 81.75 102 GLN A C 1
ATOM 768 O O . GLN A 1 102 ? -33.813 17.697 41.119 1.00 81.75 102 GLN A O 1
ATOM 773 N N . ASN A 1 103 ? -32.583 18.318 39.346 1.00 84.75 103 ASN A N 1
ATOM 774 C CA . ASN A 1 103 ? -33.677 18.529 38.400 1.00 84.75 103 ASN A CA 1
ATOM 775 C C . ASN A 1 103 ? -33.540 17.717 37.096 1.00 84.75 103 ASN A C 1
ATOM 777 O O . ASN A 1 103 ? -34.486 17.685 36.308 1.00 84.75 103 ASN A O 1
ATOM 781 N N . THR A 1 104 ? -32.407 17.055 36.858 1.00 83.31 104 THR A N 1
ATOM 782 C CA . THR A 1 104 ? -32.098 16.372 35.597 1.00 83.31 104 THR A CA 1
ATOM 783 C C . THR A 1 104 ? -31.824 14.889 35.828 1.00 83.31 104 THR A C 1
ATOM 785 O O . THR A 1 104 ? -30.934 14.514 36.594 1.00 83.31 104 THR A O 1
ATOM 788 N N . VAL A 1 105 ? -32.544 14.033 35.099 1.00 81.12 105 VAL A N 1
ATOM 789 C CA . VAL A 1 105 ? -32.321 12.579 35.058 1.00 81.12 105 VAL A CA 1
ATOM 790 C C . VAL A 1 105 ? -31.767 12.187 33.699 1.00 81.12 105 VAL A C 1
ATOM 792 O O . VAL A 1 105 ? -32.329 12.547 32.664 1.00 81.12 105 VAL A O 1
ATOM 795 N N . ARG A 1 106 ? -30.702 11.386 33.700 1.00 80.38 106 ARG A N 1
ATOM 796 C CA . ARG A 1 106 ? -30.275 10.635 32.525 1.00 80.38 106 ARG A CA 1
ATOM 797 C C . ARG A 1 106 ? -31.133 9.381 32.415 1.00 80.38 106 ARG A C 1
ATOM 799 O O . ARG A 1 106 ? -31.048 8.500 33.267 1.00 80.38 106 ARG A O 1
ATOM 806 N N . LEU A 1 107 ? -31.956 9.318 31.372 1.00 79.00 107 LEU A N 1
ATOM 807 C CA . LEU A 1 107 ? -32.745 8.136 31.038 1.00 79.00 107 LEU A CA 1
ATOM 808 C C . LEU A 1 107 ? -31.995 7.274 30.006 1.00 79.00 107 LEU A C 1
ATOM 810 O O . LEU A 1 107 ? -31.572 7.809 28.979 1.00 79.00 107 LEU A O 1
ATOM 814 N N . PRO A 1 108 ? -31.856 5.965 30.262 1.00 81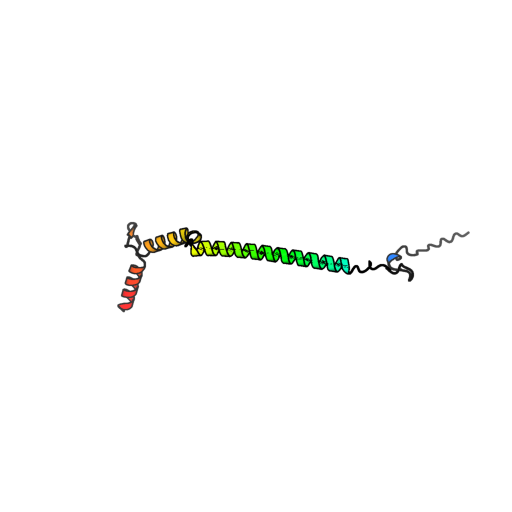.62 108 PRO A N 1
ATOM 815 C CA . PRO A 1 108 ? -31.364 4.984 29.302 1.00 81.62 108 PRO A CA 1
ATOM 816 C C . PRO A 1 108 ? -32.223 4.970 28.035 1.00 81.62 108 PRO A C 1
ATOM 818 O O . PRO A 1 108 ? -33.438 5.208 28.077 1.00 81.62 108 PRO A O 1
ATOM 821 N N . LEU A 1 109 ? -31.587 4.725 26.891 1.00 79.75 109 LEU A N 1
ATOM 822 C CA . LEU A 1 109 ? -32.209 4.878 25.577 1.00 79.75 109 LEU A CA 1
ATOM 823 C C . LEU A 1 109 ? -33.316 3.842 25.342 1.00 79.75 109 LEU A C 1
ATOM 825 O O . LEU A 1 109 ? -34.343 4.161 24.746 1.00 79.75 109 LEU A O 1
ATOM 829 N N . ASP A 1 110 ? -33.129 2.625 25.839 1.00 77.56 110 ASP A N 1
ATOM 830 C CA . ASP A 1 110 ? -34.103 1.533 25.795 1.00 77.56 110 ASP A CA 1
ATOM 831 C C . ASP A 1 110 ? -35.373 1.869 26.598 1.00 77.56 110 ASP A C 1
ATOM 833 O O . ASP A 1 110 ? -36.495 1.712 26.108 1.00 77.56 110 ASP A O 1
ATOM 837 N N . THR A 1 111 ? -35.203 2.433 27.794 1.00 78.38 111 THR A N 1
ATOM 838 C CA . THR A 1 111 ? -36.294 2.858 28.674 1.00 78.38 111 THR A CA 1
ATOM 839 C C . THR A 1 111 ? -37.057 4.031 28.063 1.00 78.38 111 THR A C 1
ATOM 841 O O . THR A 1 111 ? -38.292 4.036 28.047 1.00 78.38 111 THR A O 1
ATOM 844 N N . ALA A 1 112 ? -36.339 5.011 27.507 1.00 80.44 112 ALA A N 1
ATOM 845 C CA . ALA A 1 112 ? -36.943 6.132 26.794 1.00 80.44 112 ALA A CA 1
ATOM 846 C C . ALA A 1 112 ? -37.734 5.654 25.563 1.00 80.44 112 ALA A C 1
ATOM 848 O O . ALA A 1 112 ? -38.884 6.056 25.369 1.00 80.44 112 ALA A O 1
ATOM 849 N N . ALA A 1 113 ? -37.165 4.742 24.768 1.00 80.62 113 ALA A N 1
ATOM 850 C CA . ALA A 1 113 ? -37.830 4.165 23.604 1.00 80.62 113 ALA A CA 1
ATOM 851 C C . ALA A 1 113 ? -39.103 3.397 23.994 1.00 80.62 113 ALA A C 1
ATOM 853 O O . ALA A 1 113 ? -40.154 3.601 23.383 1.00 80.62 113 ALA A O 1
ATOM 854 N N . ALA A 1 114 ? -39.053 2.578 25.049 1.00 80.50 114 ALA A N 1
ATOM 855 C CA . ALA A 1 114 ? -40.211 1.837 25.544 1.00 80.50 114 ALA A CA 1
ATOM 856 C C . ALA A 1 114 ? -41.350 2.765 26.005 1.00 80.50 114 ALA A C 1
ATOM 858 O O . ALA A 1 114 ? -42.522 2.500 25.723 1.00 80.50 114 ALA A O 1
ATOM 859 N N . GLN A 1 115 ? -41.026 3.878 26.672 1.00 81.06 115 GLN A N 1
ATOM 860 C CA . GLN A 1 115 ? -42.025 4.870 27.077 1.00 81.06 115 GLN A CA 1
ATOM 861 C C . GLN A 1 115 ? -42.677 5.555 25.876 1.00 81.06 115 GLN A C 1
ATOM 863 O O . GLN A 1 115 ? -43.902 5.679 25.844 1.00 81.06 115 GLN A O 1
ATOM 868 N N . VAL A 1 116 ? -41.888 5.950 24.873 1.00 81.94 116 VAL A N 1
ATOM 869 C CA . VAL A 1 116 ? -42.413 6.556 23.643 1.00 81.94 116 VAL A CA 1
ATOM 870 C C . VAL A 1 116 ? -43.337 5.577 22.922 1.00 81.94 116 VAL A C 1
ATOM 872 O O . VAL A 1 116 ? -44.476 5.926 22.617 1.00 81.94 116 VAL A O 1
ATOM 875 N N . VAL A 1 117 ? -42.905 4.329 22.721 1.00 84.56 117 VAL A N 1
ATOM 876 C CA . VAL A 1 117 ? -43.733 3.294 22.082 1.00 84.56 117 VAL A CA 1
ATOM 877 C C . VAL A 1 117 ? -45.044 3.094 22.841 1.00 84.56 117 VAL A C 1
ATOM 879 O O . VAL A 1 117 ? -46.098 3.064 22.215 1.00 84.56 117 VAL A O 1
ATOM 882 N N . LYS A 1 118 ? -45.007 3.036 24.178 1.00 83.69 118 LYS A N 1
ATOM 883 C CA . LYS A 1 118 ? -46.209 2.920 25.017 1.00 83.69 118 LYS A CA 1
ATOM 884 C C . LYS A 1 118 ? -47.164 4.110 24.865 1.00 83.69 118 LYS A C 1
ATOM 886 O O . LYS A 1 118 ? -48.374 3.917 24.877 1.00 83.69 118 LYS A O 1
ATOM 891 N N . MET A 1 119 ? -46.650 5.334 24.729 1.00 76.75 119 MET A N 1
ATOM 892 C CA . MET A 1 119 ? -47.489 6.521 24.508 1.00 76.75 119 MET A CA 1
ATOM 893 C C . MET A 1 119 ? -48.180 6.496 23.142 1.00 76.75 119 MET A C 1
ATOM 895 O O . MET A 1 119 ? -49.324 6.931 23.031 1.00 76.75 119 MET A O 1
ATOM 899 N N . TYR A 1 120 ? -47.497 5.989 22.114 1.00 73.00 120 TYR A N 1
ATOM 900 C CA . TYR A 1 120 ? -48.051 5.900 20.765 1.00 73.00 120 TYR A CA 1
ATOM 901 C C . TYR A 1 120 ? -48.964 4.686 20.561 1.00 73.00 120 TYR A C 1
ATOM 903 O O . TYR A 1 120 ? -49.901 4.788 19.781 1.00 73.00 120 TYR A O 1
ATOM 911 N N . SER A 1 121 ? -48.740 3.570 21.260 1.00 74.25 121 SER A N 1
ATOM 912 C CA . SER A 1 121 ? -49.600 2.378 21.184 1.00 74.25 121 SER A CA 1
ATOM 913 C C . SER A 1 121 ? -50.858 2.453 22.055 1.00 74.25 121 SER A C 1
ATOM 915 O O . SER A 1 121 ? -51.752 1.626 21.907 1.00 74.25 121 SER A O 1
ATOM 917 N N . ALA A 1 122 ? -50.929 3.426 22.968 1.00 62.34 122 ALA A N 1
ATOM 918 C CA . ALA A 1 122 ? -52.104 3.709 23.793 1.00 62.34 122 ALA A CA 1
ATOM 919 C C . ALA A 1 122 ? -53.070 4.738 23.163 1.00 62.34 122 ALA A C 1
ATOM 921 O O . ALA A 1 122 ? -54.039 5.134 23.815 1.00 62.34 122 ALA A O 1
ATOM 922 N N . ARG A 1 123 ? -52.796 5.189 21.932 1.00 52.25 123 ARG A N 1
ATOM 923 C CA . ARG A 1 123 ? -53.713 5.964 21.085 1.00 52.25 123 ARG A CA 1
ATOM 924 C C . ARG A 1 123 ? -54.368 5.056 20.057 1.00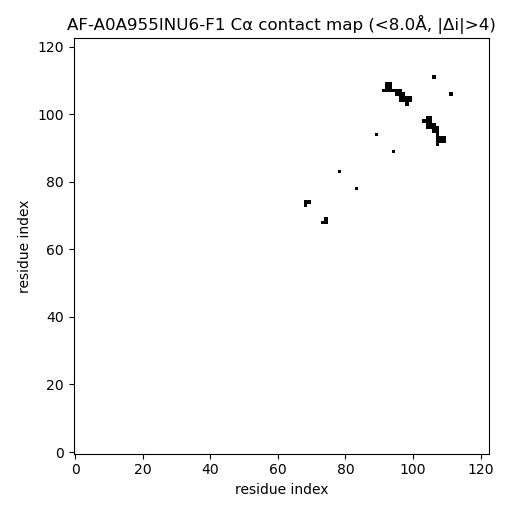 52.25 123 ARG A C 1
ATOM 926 O O . ARG A 1 123 ? -55.546 5.328 19.749 1.00 52.25 123 ARG A O 1
#

Mean predicted aligned error: 21.13 Å

Sequence (123 aa):
MMMSAEHGHGGHGDEWFRHSASDAVQLSHGEFNAFGIAGFLLTVIAIVFSIVVVFVAWVNRAVSAQEAIVQAGATTTLAGPYNESIAKWDGELMGDPVWLDQNTVRLPLDTAAAQVVKMYSAR